Protein AF-A0A3D1YMU4-F1 (afdb_monomer_lite)

Radius of gyration: 24.73 Å; chains: 1; bounding box: 55×35×58 Å

Structure (mmCIF, N/CA/C/O backbone):
data_AF-A0A3D1YMU4-F1
#
_entry.id   AF-A0A3D1YMU4-F1
#
loop_
_atom_site.group_PDB
_atom_site.id
_atom_site.type_symbol
_atom_site.label_atom_id
_atom_site.label_alt_id
_atom_site.label_comp_id
_atom_site.label_asym_id
_atom_site.label_entity_id
_atom_site.label_seq_id
_atom_site.pdbx_PDB_ins_code
_atom_site.Cartn_x
_atom_site.Cartn_y
_atom_site.Cartn_z
_atom_site.occupancy
_atom_site.B_iso_or_equiv
_atom_site.auth_seq_id
_atom_site.auth_comp_id
_atom_site.auth_asym_id
_atom_site.auth_atom_id
_atom_site.pdbx_PDB_model_num
ATOM 1 N N . GLU A 1 1 ? -21.145 17.319 13.196 1.00 58.31 1 GLU A N 1
ATOM 2 C CA . GLU A 1 1 ? -20.529 18.652 13.438 1.00 58.31 1 GLU A CA 1
ATOM 3 C C . GLU A 1 1 ? -19.129 18.655 14.076 1.00 58.31 1 GLU A C 1
ATOM 5 O O . GLU A 1 1 ? -18.305 19.426 13.613 1.00 58.31 1 GLU A O 1
ATOM 10 N N . LYS A 1 2 ? -18.783 17.820 15.075 1.00 77.50 2 LYS A N 1
ATOM 11 C CA . LYS A 1 2 ? -17.463 17.905 15.761 1.00 77.50 2 LYS A CA 1
ATOM 12 C C . LYS A 1 2 ? -16.233 17.431 14.961 1.00 77.50 2 LYS A C 1
ATOM 14 O O . LYS A 1 2 ? -15.138 17.914 15.227 1.00 77.50 2 LYS A O 1
ATOM 19 N N . HIS A 1 3 ? -16.400 16.496 14.021 1.00 81.44 3 HIS A N 1
ATOM 20 C CA . HIS A 1 3 ? -15.286 15.861 13.291 1.00 81.44 3 HIS A CA 1
ATOM 21 C C . HIS A 1 3 ? -15.243 16.183 11.787 1.00 81.44 3 HIS A C 1
ATOM 23 O O . HIS A 1 3 ? -14.295 15.798 11.113 1.00 81.44 3 HIS A O 1
ATOM 29 N N . GLY A 1 4 ? -16.226 16.924 11.265 1.00 86.50 4 GLY A N 1
ATOM 30 C CA . GLY A 1 4 ? -16.246 17.398 9.873 1.00 86.50 4 GLY A CA 1
ATOM 31 C C . GLY A 1 4 ? -16.702 16.389 8.809 1.00 86.50 4 GLY A C 1
ATOM 32 O O . GLY A 1 4 ? -16.863 16.793 7.665 1.00 86.50 4 GLY A O 1
ATOM 33 N N . TYR A 1 5 ? -16.940 15.124 9.166 1.00 89.94 5 TYR A N 1
ATOM 34 C CA . TYR A 1 5 ? -17.475 14.084 8.276 1.00 89.94 5 TYR A CA 1
ATOM 35 C C . TYR A 1 5 ? -18.243 13.016 9.075 1.00 89.94 5 TYR A C 1
ATOM 37 O O . TYR A 1 5 ? -18.179 13.006 10.311 1.00 89.94 5 TYR A O 1
ATOM 45 N N . GLU A 1 6 ? -18.980 12.151 8.374 1.00 89.56 6 GLU A N 1
ATOM 46 C CA . GLU A 1 6 ? -19.776 11.071 8.963 1.00 89.56 6 GLU A CA 1
ATOM 47 C C . GLU A 1 6 ? -19.095 9.711 8.784 1.00 89.56 6 GLU A C 1
ATOM 49 O O . GLU A 1 6 ? -18.956 9.205 7.677 1.00 89.56 6 GLU A O 1
ATOM 54 N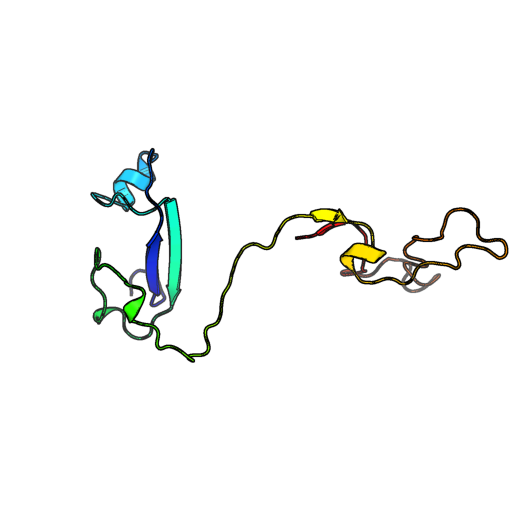 N . ALA A 1 7 ? -18.635 9.112 9.881 1.00 91.12 7 ALA A N 1
ATOM 55 C CA . ALA A 1 7 ? -18.003 7.800 9.854 1.00 91.12 7 ALA A CA 1
ATOM 56 C C . ALA A 1 7 ? -18.130 7.090 11.197 1.00 91.12 7 ALA A C 1
ATOM 58 O O . ALA A 1 7 ? -18.247 7.724 12.250 1.00 91.12 7 ALA A O 1
ATOM 59 N N . ILE A 1 8 ? -18.025 5.765 11.148 1.00 91.62 8 ILE A N 1
ATOM 60 C CA . ILE A 1 8 ? -17.903 4.902 12.321 1.00 91.62 8 ILE A CA 1
ATOM 61 C C . ILE A 1 8 ? -16.499 4.306 12.381 1.00 91.62 8 ILE A C 1
ATOM 63 O O . ILE A 1 8 ? -15.882 4.004 11.358 1.00 91.62 8 ILE A O 1
ATOM 67 N N . GLN A 1 9 ? -15.988 4.108 13.594 1.00 91.88 9 GLN A N 1
ATOM 68 C CA . GLN A 1 9 ? -14.721 3.421 13.815 1.00 91.88 9 GLN A CA 1
ATOM 69 C C . GLN A 1 9 ? -14.986 1.988 14.274 1.00 91.88 9 GLN A C 1
ATOM 71 O O . GLN A 1 9 ? -15.524 1.752 15.352 1.00 91.88 9 GLN A O 1
ATOM 76 N N . LEU A 1 10 ? -14.563 1.026 13.462 1.00 91.75 10 LEU A N 1
ATOM 77 C CA . LEU A 1 10 ? -14.677 -0.398 13.733 1.00 91.75 10 LEU A CA 1
ATOM 78 C C . LEU A 1 10 ? -13.377 -0.930 14.338 1.00 91.75 10 LEU A C 1
ATOM 80 O O . LEU A 1 10 ? -12.281 -0.719 13.805 1.00 91.75 10 LEU A O 1
ATOM 84 N N . GLY A 1 11 ? -13.510 -1.652 15.449 1.00 92.06 11 GLY A N 1
ATOM 85 C CA . GLY A 1 11 ? -12.418 -2.337 16.127 1.00 92.06 11 GLY A CA 1
ATOM 86 C C . GLY A 1 11 ? -12.540 -3.847 15.996 1.00 92.06 11 GLY A C 1
ATOM 87 O O . GLY A 1 11 ? -13.569 -4.420 16.335 1.00 92.06 11 GLY A O 1
ATOM 88 N N . TYR A 1 12 ? -11.477 -4.515 15.550 1.00 91.38 12 TYR A N 1
ATOM 89 C CA . TYR A 1 12 ? -11.435 -5.977 15.512 1.00 91.38 12 TYR A CA 1
ATOM 90 C C . TYR A 1 12 ? -10.099 -6.537 15.999 1.00 91.38 12 TYR A C 1
ATOM 92 O O . TYR A 1 12 ? -9.060 -5.868 16.039 1.00 91.38 12 TYR A O 1
ATOM 100 N N . GLY A 1 13 ? -10.141 -7.810 16.392 1.00 90.75 13 GLY A N 1
ATOM 101 C CA . GLY A 1 13 ? -9.011 -8.527 16.970 1.00 90.75 13 GLY A CA 1
ATOM 102 C C . GLY A 1 13 ? -8.782 -8.186 18.445 1.00 90.75 13 GLY A C 1
ATOM 103 O O . GLY A 1 13 ? -8.696 -7.023 18.844 1.00 90.75 13 GLY A O 1
ATOM 104 N N . LYS A 1 14 ? -8.633 -9.234 19.265 1.00 89.81 14 LYS A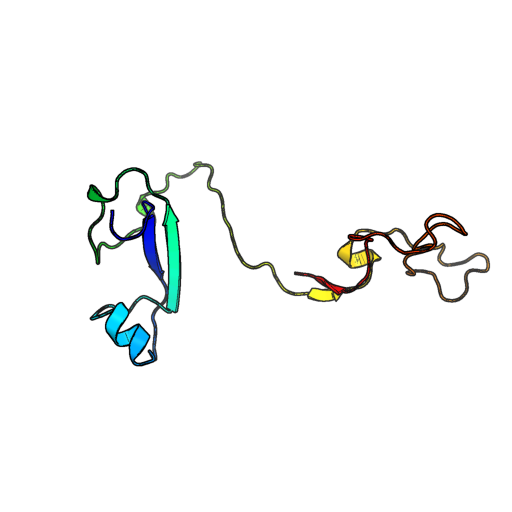 N 1
ATOM 105 C CA . LYS A 1 14 ? -8.407 -9.102 20.708 1.00 89.81 14 LYS A CA 1
ATOM 106 C C . LYS A 1 14 ? -7.050 -8.457 20.994 1.00 89.81 14 LYS A C 1
ATOM 108 O O . LYS A 1 14 ? -6.002 -8.966 20.561 1.00 89.81 14 LYS A O 1
ATOM 113 N N . LEU A 1 15 ? -7.058 -7.358 21.737 1.00 87.50 15 LEU A N 1
ATOM 114 C CA . LEU A 1 15 ? -5.854 -6.664 22.180 1.00 87.50 15 LEU A CA 1
ATOM 115 C C . LEU A 1 15 ? -5.407 -7.237 23.533 1.00 87.50 15 LEU A C 1
ATOM 117 O O . LEU A 1 15 ? -6.180 -7.267 24.483 1.00 87.50 15 LEU A O 1
ATOM 121 N N . LYS A 1 16 ? -4.168 -7.741 23.617 1.00 84.06 16 LYS A N 1
ATOM 122 C CA . LYS A 1 16 ? -3.610 -8.281 24.876 1.00 84.06 16 LYS A CA 1
ATOM 123 C C . LYS A 1 16 ? -2.992 -7.193 25.757 1.00 84.06 16 LYS A C 1
ATOM 125 O O . LYS A 1 16 ? -3.068 -7.280 26.975 1.00 84.06 16 LYS A O 1
ATOM 130 N N . HIS A 1 17 ? -2.379 -6.190 25.132 1.00 84.06 17 HIS A N 1
ATOM 131 C CA . HIS A 1 17 ? -1.707 -5.084 25.805 1.00 84.06 17 HIS A CA 1
ATOM 132 C C . HIS A 1 17 ? -2.060 -3.785 25.089 1.00 84.06 17 HIS A C 1
ATOM 134 O O . HIS A 1 17 ? -1.854 -3.681 23.880 1.00 84.06 17 HIS A O 1
ATOM 140 N N . ALA A 1 18 ? -2.583 -2.813 25.830 1.00 85.56 18 ALA A N 1
ATOM 141 C CA . ALA A 1 18 ? -2.873 -1.476 25.334 1.00 85.56 18 ALA A CA 1
ATOM 142 C C . ALA A 1 18 ? -1.909 -0.473 25.975 1.00 85.56 18 ALA A C 1
ATOM 144 O O . ALA A 1 18 ? -1.566 -0.596 27.153 1.00 85.56 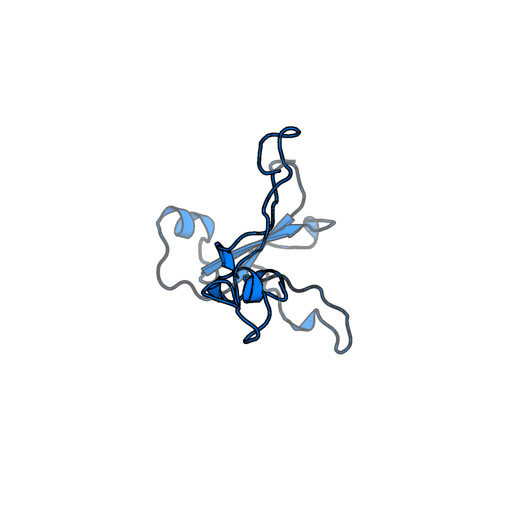18 ALA A O 1
ATOM 145 N N . ASN A 1 19 ? -1.477 0.530 25.210 1.00 89.88 19 ASN A N 1
ATOM 146 C CA . ASN A 1 19 ? -0.834 1.700 25.804 1.00 89.88 19 ASN A CA 1
ATOM 147 C C . ASN A 1 19 ? -1.898 2.570 26.510 1.00 89.88 19 ASN A C 1
ATOM 149 O O . ASN A 1 19 ? -3.095 2.413 26.272 1.00 89.88 19 ASN A O 1
ATOM 153 N N . LYS A 1 20 ? -1.476 3.487 27.391 1.00 90.56 20 LYS A N 1
ATOM 154 C CA . LYS A 1 20 ? -2.414 4.300 28.191 1.00 90.56 20 LYS A CA 1
ATOM 155 C C . LYS A 1 20 ? -3.417 5.105 27.339 1.00 90.56 20 LYS A C 1
ATOM 157 O O . LYS A 1 20 ? -4.597 5.071 27.678 1.00 90.56 20 LYS A O 1
ATOM 162 N N . PRO A 1 21 ? -3.013 5.775 26.238 1.00 92.19 21 PRO A N 1
ATOM 163 C CA . PRO A 1 21 ? -3.964 6.491 25.385 1.00 92.19 21 PRO A CA 1
ATOM 164 C C . PRO A 1 21 ? -5.002 5.572 24.732 1.00 92.19 21 PRO A C 1
ATOM 166 O O . PRO A 1 21 ? -6.189 5.876 24.766 1.00 92.19 21 PRO A O 1
ATOM 169 N N . MET A 1 22 ? -4.581 4.423 24.189 1.00 88.69 22 MET A N 1
ATOM 170 C CA . MET A 1 22 ? -5.506 3.461 23.583 1.00 88.69 22 MET A CA 1
ATOM 171 C C . MET A 1 22 ? -6.449 2.849 24.615 1.00 88.69 22 MET A C 1
ATOM 173 O O . MET A 1 22 ? -7.613 2.641 24.303 1.00 88.69 22 MET A O 1
ATOM 177 N N . ALA A 1 23 ? -5.976 2.584 25.835 1.00 87.44 23 ALA A N 1
ATOM 178 C CA . ALA A 1 23 ? -6.833 2.097 26.914 1.00 87.44 23 ALA A CA 1
ATOM 179 C C . ALA A 1 23 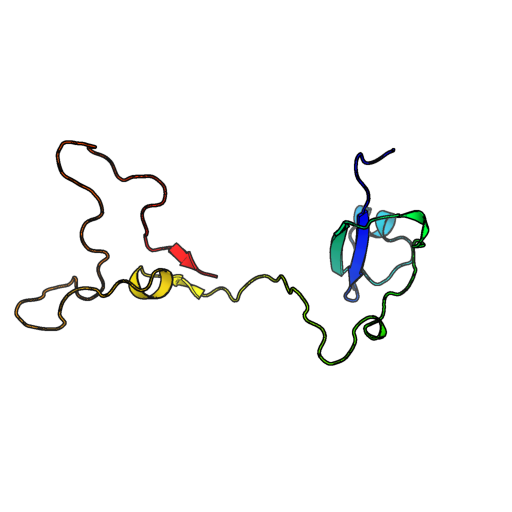? -7.920 3.122 27.285 1.00 87.44 23 ALA A C 1
ATOM 181 O O . ALA A 1 23 ? -9.063 2.743 27.506 1.00 87.44 23 ALA A O 1
ATOM 182 N N . GLY A 1 24 ? -7.585 4.418 27.296 1.00 90.31 24 GLY A N 1
ATOM 183 C CA . GLY A 1 24 ? -8.569 5.485 27.492 1.00 90.31 24 GLY A CA 1
ATOM 184 C C . GLY A 1 24 ? -9.575 5.592 26.342 1.00 90.31 24 GLY A C 1
ATOM 185 O O . GLY A 1 24 ? -10.760 5.770 26.592 1.00 90.31 24 GLY A O 1
ATOM 186 N N . HIS A 1 25 ? -9.114 5.440 25.097 1.00 90.62 25 HIS A N 1
ATOM 187 C CA . HIS A 1 25 ? -9.966 5.505 23.901 1.00 90.62 25 HIS A CA 1
ATOM 188 C C . HIS A 1 25 ? -10.924 4.312 23.774 1.00 90.62 25 HIS A C 1
ATOM 190 O O . HIS A 1 25 ? -12.095 4.492 23.464 1.00 90.62 25 HIS A O 1
ATOM 196 N N . LEU A 1 26 ? -10.441 3.092 24.027 1.00 87.94 26 LEU A N 1
ATOM 197 C CA . LEU A 1 26 ? -11.241 1.863 23.923 1.00 87.94 26 LEU A CA 1
ATOM 198 C C . LEU A 1 26 ? -12.163 1.641 25.132 1.00 87.94 26 LEU A C 1
ATOM 200 O O . LEU A 1 26 ? -13.081 0.820 25.061 1.00 87.94 26 LEU A O 1
ATOM 204 N N . GLY A 1 27 ? -11.908 2.330 26.247 1.00 85.50 27 GLY A N 1
ATOM 205 C CA . GLY A 1 27 ? -12.629 2.135 27.499 1.00 85.50 27 GLY A CA 1
ATOM 206 C C . GLY A 1 27 ? -12.571 0.675 27.957 1.00 85.50 27 GLY A C 1
ATOM 207 O O . GLY A 1 27 ? -11.496 0.107 28.143 1.00 85.50 27 GLY A O 1
ATOM 208 N N . SER A 1 28 ? -13.741 0.056 28.128 1.00 78.56 28 SER A N 1
ATOM 209 C CA . SER A 1 28 ? -13.873 -1.346 28.550 1.00 78.56 28 SER A CA 1
ATOM 210 C C . SER A 1 28 ? -13.753 -2.365 27.409 1.00 78.56 28 SER A C 1
ATOM 212 O O . SER A 1 28 ? -13.790 -3.569 27.671 1.00 78.56 28 SER A O 1
ATOM 214 N N . SER A 1 29 ? -13.617 -1.929 26.151 1.00 80.81 29 SER A N 1
ATOM 215 C CA . SER A 1 29 ? -13.534 -2.850 25.015 1.00 80.81 29 SER A CA 1
ATOM 216 C C . SER A 1 29 ? -12.194 -3.591 24.972 1.00 80.81 29 SER A C 1
ATOM 218 O O . SER A 1 29 ? -11.117 -3.004 25.067 1.00 80.81 29 SER A O 1
ATOM 220 N N . LEU A 1 30 ? -12.261 -4.907 24.755 1.00 77.00 30 LEU A N 1
ATOM 221 C CA . LEU A 1 30 ? -11.094 -5.771 24.527 1.00 77.00 30 LEU A CA 1
ATOM 222 C C . LEU A 1 30 ? -10.754 -5.932 23.033 1.00 77.00 30 LEU A C 1
ATOM 224 O O . LEU A 1 30 ? -9.748 -6.570 22.688 1.00 77.00 30 LEU A O 1
ATOM 228 N N . TYR A 1 31 ? -11.588 -5.380 22.148 1.00 80.25 31 TYR A N 1
ATOM 229 C CA . TYR A 1 31 ? -11.476 -5.498 20.697 1.00 80.25 31 TYR A CA 1
ATOM 230 C C . TYR A 1 31 ? -11.040 -4.164 20.099 1.00 80.25 31 TYR A C 1
ATOM 232 O O . TYR A 1 31 ? -11.747 -3.164 20.159 1.00 80.25 31 TYR A O 1
ATOM 240 N N . GLY A 1 32 ? -9.829 -4.156 19.547 1.00 83.38 32 GLY A N 1
ATOM 241 C CA . GLY A 1 32 ? -9.179 -2.926 19.091 1.00 83.38 32 GLY A CA 1
ATOM 242 C C . GLY A 1 32 ? -7.720 -3.116 1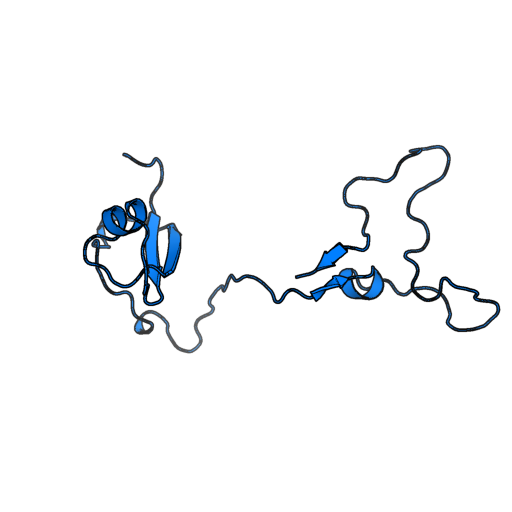8.696 1.00 83.38 32 GLY A C 1
ATOM 243 O O . GLY A 1 32 ? -6.945 -2.162 18.718 1.00 83.38 32 GLY A O 1
ATOM 244 N N . ARG A 1 33 ? -7.304 -4.347 18.353 1.00 88.75 33 ARG A N 1
ATOM 245 C CA . ARG A 1 33 ? -5.963 -4.577 17.790 1.00 88.75 33 ARG A CA 1
ATOM 246 C C . ARG A 1 33 ? -5.797 -3.821 16.475 1.00 88.75 33 ARG A C 1
ATOM 248 O O . ARG A 1 33 ? -4.719 -3.302 16.196 1.00 88.75 33 ARG A O 1
ATOM 255 N N . HIS A 1 34 ? -6.864 -3.774 15.689 1.00 91.19 34 HIS A N 1
ATOM 256 C CA . HIS A 1 34 ? -6.961 -2.968 14.488 1.00 91.19 34 HIS A CA 1
ATOM 257 C C . HIS A 1 34 ? -8.184 -2.069 14.609 1.00 91.19 34 HIS A C 1
ATOM 259 O O . HIS A 1 34 ? -9.270 -2.553 14.920 1.00 91.19 34 HIS A O 1
ATOM 265 N N . LEU A 1 35 ? -7.979 -0.776 14.365 1.00 93.19 35 LEU A N 1
ATOM 266 C CA . LEU A 1 35 ? -9.028 0.231 14.271 1.00 93.19 35 LEU A CA 1
ATOM 267 C C . LEU A 1 35 ? -9.071 0.725 12.828 1.00 93.19 35 LEU A C 1
ATOM 269 O O . LEU A 1 35 ? -8.026 1.038 12.243 1.00 93.19 35 LEU A O 1
ATOM 273 N N . LYS A 1 36 ? -10.263 0.741 12.240 1.00 93.06 36 LYS A N 1
ATOM 274 C CA . LYS A 1 36 ? -10.505 1.241 10.888 1.00 93.06 36 LYS A CA 1
ATOM 275 C C . LYS A 1 36 ? -11.778 2.058 10.861 1.00 93.06 36 LYS A C 1
ATOM 277 O O . LYS A 1 36 ? -12.771 1.665 11.455 1.00 93.06 36 LYS A O 1
ATOM 282 N N . GLU A 1 37 ? -11.723 3.178 10.164 1.00 92.81 37 GLU A N 1
ATOM 283 C CA . GLU A 1 37 ? -12.885 4.025 9.937 1.00 92.81 37 GLU A CA 1
ATOM 284 C C . GLU A 1 37 ? -13.559 3.630 8.631 1.00 92.81 37 GLU A C 1
ATOM 286 O O . GLU A 1 37 ? -12.889 3.282 7.652 1.00 92.81 37 GLU A O 1
ATOM 291 N N . VAL A 1 38 ? -14.884 3.654 8.656 1.00 91.25 38 VAL A N 1
ATOM 292 C CA . VAL A 1 38 ? -15.747 3.412 7.509 1.00 91.25 38 VAL A CA 1
ATOM 293 C C . VAL A 1 38 ? -16.727 4.571 7.449 1.00 91.25 38 VAL A C 1
ATOM 295 O O . VAL A 1 38 ? -17.389 4.881 8.440 1.00 91.25 38 VAL A O 1
ATOM 298 N N . GLU A 1 39 ? -16.762 5.235 6.301 1.00 90.50 39 GLU A N 1
ATOM 299 C CA . GLU A 1 39 ? -17.729 6.290 6.022 1.00 90.50 39 GLU A CA 1
ATOM 300 C C . GLU A 1 39 ? -19.126 5.675 5.931 1.00 90.50 39 GLU A C 1
ATOM 302 O O . GLU A 1 39 ? -19.300 4.612 5.329 1.00 90.50 39 GLU A O 1
ATOM 307 N N . VAL A 1 40 ? -20.099 6.315 6.572 1.00 87.00 40 VAL A N 1
ATOM 308 C CA . VAL A 1 40 ? -21.489 5.853 6.599 1.00 87.00 40 VAL A CA 1
ATOM 309 C C . VAL A 1 40 ? -22.414 7.017 6.305 1.00 87.00 40 VAL A C 1
ATOM 311 O O . VAL A 1 40 ? -22.156 8.143 6.722 1.00 87.00 40 VAL A O 1
ATOM 314 N N . GLU A 1 41 ? -23.508 6.730 5.612 1.00 79.19 41 GLU A N 1
ATOM 315 C CA . GLU A 1 41 ? -24.607 7.674 5.452 1.00 79.19 41 GLU A CA 1
ATOM 316 C C . GLU A 1 41 ? -25.526 7.509 6.670 1.00 79.19 41 GLU A C 1
ATOM 318 O O . GLU A 1 41 ? -26.177 6.478 6.807 1.00 79.19 41 GLU A O 1
ATOM 323 N N . GLY A 1 42 ? -25.541 8.478 7.593 1.00 77.25 42 GLY A N 1
ATOM 324 C CA . GLY A 1 42 ? -26.410 8.433 8.775 1.00 77.25 42 GLY A CA 1
ATOM 325 C C . GLY A 1 42 ? -25.789 7.752 10.001 1.00 77.25 42 GLY A C 1
ATOM 326 O O . GLY A 1 42 ? -26.062 6.600 10.323 1.00 77.25 42 GLY A O 1
ATOM 327 N N . ILE A 1 43 ? -25.018 8.515 10.782 1.00 73.44 43 ILE A N 1
ATOM 328 C CA . ILE A 1 43 ? -24.388 8.036 12.035 1.00 73.44 43 ILE A CA 1
ATOM 329 C C . ILE A 1 43 ? -25.417 7.551 13.075 1.00 73.44 43 ILE A C 1
ATOM 331 O O . ILE A 1 43 ? -25.106 6.690 13.893 1.00 73.44 43 ILE A O 1
ATOM 335 N N . GLY A 1 44 ? -26.633 8.107 13.065 1.00 75.56 44 GLY A N 1
ATOM 336 C CA . GLY A 1 44 ? -27.656 7.852 14.089 1.00 75.56 44 GLY A CA 1
ATOM 337 C C . GLY A 1 44 ? -28.167 6.409 14.155 1.00 75.56 44 GLY A C 1
ATOM 338 O O . GLY A 1 44 ? -28.851 6.064 15.112 1.00 75.56 44 GLY A O 1
ATOM 339 N N . GLU A 1 45 ? -27.834 5.581 13.167 1.00 79.62 45 GLU A N 1
ATOM 340 C CA . GLU A 1 45 ? -28.207 4.165 13.113 1.00 79.62 45 GLU A CA 1
ATOM 341 C C . GLU A 1 45 ? -27.260 3.256 13.914 1.00 79.62 45 GLU A C 1
ATOM 343 O O . GLU A 1 45 ? -27.566 2.081 14.114 1.00 79.62 45 GLU A O 1
ATOM 348 N N . TYR A 1 46 ? -26.126 3.788 14.385 1.00 84.81 46 TYR A N 1
ATOM 349 C CA . TYR A 1 46 ? -25.080 3.007 15.038 1.00 84.81 46 TYR A CA 1
ATOM 350 C C . TYR A 1 46 ? -24.766 3.522 16.441 1.00 84.81 46 TYR A C 1
ATOM 352 O O . TYR A 1 46 ? -24.555 4.717 16.663 1.00 84.81 46 TYR A O 1
ATOM 360 N N . GLU A 1 47 ? -24.654 2.595 17.392 1.00 87.25 47 GLU A N 1
ATOM 361 C CA . GLU A 1 47 ? -24.294 2.897 18.777 1.00 87.25 47 GLU A CA 1
ATOM 362 C C . GLU A 1 47 ? -22.851 2.490 19.101 1.00 87.25 47 GLU A C 1
ATOM 364 O O . GLU A 1 47 ? -22.309 1.496 18.608 1.00 87.25 47 GLU A O 1
ATOM 369 N N . VAL A 1 48 ? -22.200 3.252 19.982 1.00 87.31 48 VAL A N 1
ATOM 370 C CA . VAL A 1 48 ? -20.848 2.920 20.446 1.00 87.31 48 VAL A CA 1
ATOM 371 C C . VAL A 1 48 ? -20.893 1.635 21.273 1.00 87.31 48 VAL A C 1
ATOM 373 O O . VAL A 1 48 ? -21.575 1.566 22.290 1.00 87.31 48 VAL A O 1
ATOM 376 N N . GLY A 1 49 ? -20.111 0.635 20.863 1.00 86.38 49 GLY A N 1
ATOM 377 C CA . GLY A 1 49 ? -20.074 -0.682 21.507 1.00 86.38 49 GLY A CA 1
ATOM 378 C C . GLY A 1 49 ? -21.004 -1.716 20.870 1.00 86.38 49 GLY A C 1
ATOM 379 O O . GLY A 1 49 ? -20.972 -2.871 21.289 1.00 86.38 49 GLY A O 1
ATOM 380 N N . GLN A 1 50 ? -21.774 -1.335 19.845 1.00 88.19 50 GLN A N 1
ATOM 381 C CA . GLN A 1 50 ? -22.541 -2.270 19.031 1.00 88.19 50 GLN A CA 1
ATOM 382 C C . GLN A 1 50 ? -21.620 -3.306 18.371 1.00 88.19 50 GLN A C 1
ATOM 384 O O . GLN A 1 50 ? -20.589 -2.970 17.782 1.00 88.19 50 GLN A O 1
ATOM 389 N N . GLU A 1 51 ? -22.008 -4.578 18.456 1.00 88.00 51 GLU A N 1
ATOM 390 C CA . GLU A 1 51 ? -21.324 -5.655 17.748 1.00 88.00 51 GLU A CA 1
ATOM 391 C C . GLU A 1 51 ? -21.820 -5.738 16.305 1.00 88.00 51 GLU A C 1
ATOM 393 O O . GLU A 1 51 ? -23.018 -5.727 16.028 1.00 88.00 51 GLU A O 1
ATOM 398 N N . VAL A 1 52 ? -20.868 -5.828 15.381 1.00 88.75 52 VAL A N 1
ATOM 399 C CA . VAL A 1 52 ? -21.117 -5.883 13.944 1.00 88.75 52 VAL A CA 1
ATOM 400 C C . VAL A 1 52 ? -20.724 -7.276 13.456 1.00 88.75 52 VAL A C 1
ATOM 402 O O . VAL A 1 52 ? -19.544 -7.637 13.474 1.00 88.75 52 VAL A O 1
ATOM 405 N N . LEU A 1 53 ? -21.720 -8.079 13.080 1.00 90.25 53 LEU A N 1
ATOM 406 C CA . LEU A 1 53 ? -21.564 -9.494 12.744 1.00 90.25 53 LEU A CA 1
ATOM 407 C C . LEU A 1 53 ? -21.547 -9.728 11.222 1.00 90.25 53 LEU A C 1
ATOM 409 O O . LEU A 1 53 ? -21.836 -8.849 10.417 1.00 90.25 53 LEU A O 1
ATOM 413 N N . VAL A 1 54 ? -21.125 -10.930 10.816 1.00 90.31 54 VAL A N 1
ATOM 414 C CA . VAL A 1 54 ? -20.957 -11.318 9.397 1.00 90.31 54 VAL A CA 1
ATOM 415 C C . VAL A 1 54 ? -22.300 -11.614 8.712 1.00 90.31 54 VAL A C 1
ATOM 417 O O . VAL A 1 54 ? -22.371 -11.697 7.490 1.00 90.31 54 VAL A O 1
ATOM 420 N N . ASP A 1 55 ? -23.364 -11.752 9.497 1.00 89.69 55 ASP A N 1
ATOM 421 C CA . ASP A 1 55 ? -24.745 -11.964 9.052 1.00 89.69 55 ASP A CA 1
ATOM 422 C C . ASP A 1 55 ? -25.309 -10.817 8.201 1.00 89.69 55 ASP A C 1
ATOM 424 O O . ASP A 1 55 ? -26.288 -11.023 7.488 1.00 89.69 55 ASP A O 1
ATOM 428 N N . MET A 1 56 ? -24.660 -9.651 8.199 1.00 88.25 56 MET A N 1
ATOM 429 C CA . MET A 1 56 ? -24.983 -8.552 7.286 1.00 88.25 56 MET A CA 1
ATOM 430 C C . MET A 1 56 ? -24.795 -8.896 5.801 1.00 88.25 56 MET A C 1
ATOM 432 O O . MET A 1 56 ? -25.368 -8.220 4.953 1.00 88.25 56 MET A O 1
ATOM 436 N N . PHE A 1 57 ? -23.975 -9.902 5.477 1.00 91.75 57 PHE A N 1
ATOM 437 C CA . PHE A 1 57 ? -23.654 -10.256 4.096 1.00 91.75 57 PHE A CA 1
ATOM 438 C C . PHE A 1 57 ? -24.491 -11.436 3.614 1.00 91.75 57 PHE A C 1
ATOM 440 O O . PHE A 1 57 ? -24.539 -12.492 4.253 1.00 91.75 57 PHE A O 1
ATOM 447 N N . ALA A 1 58 ? -25.071 -11.303 2.422 1.00 93.06 58 ALA A N 1
ATOM 448 C CA . ALA A 1 58 ? -25.768 -12.400 1.764 1.00 93.06 58 ALA A CA 1
ATOM 449 C C . ALA A 1 58 ? -24.824 -13.220 0.868 1.00 93.06 58 ALA A C 1
ATOM 451 O O . ALA A 1 58 ? -23.918 -12.704 0.207 1.00 93.06 58 ALA A O 1
ATOM 452 N N . VAL A 1 59 ? -25.055 -14.533 0.783 1.00 93.06 59 VAL A N 1
ATOM 453 C CA . VAL A 1 59 ? -24.295 -15.393 -0.138 1.00 93.06 59 VAL A CA 1
ATOM 454 C C . VAL A 1 59 ? -24.579 -14.978 -1.584 1.00 93.06 59 VAL A C 1
ATOM 456 O O . VAL A 1 59 ? -25.729 -14.935 -2.012 1.00 93.06 59 VAL A O 1
ATOM 459 N N . GLY A 1 60 ? -23.518 -14.713 -2.350 1.00 93.75 60 GLY A N 1
ATOM 460 C CA . GLY A 1 60 ? -23.605 -14.255 -3.743 1.00 93.75 60 GLY A CA 1
ATOM 461 C C . GLY A 1 60 ? -23.534 -12.736 -3.909 1.00 93.75 60 GLY A C 1
ATOM 462 O O . GLY A 1 60 ? -23.455 -12.250 -5.039 1.00 93.75 60 GLY A O 1
ATOM 463 N N . GLU A 1 61 ? -23.500 -11.989 -2.808 1.00 95.19 61 GLU A N 1
ATOM 464 C CA . GLU A 1 61 ? -23.284 -10.549 -2.824 1.00 95.19 61 GLU A CA 1
ATOM 465 C C . GLU A 1 61 ? -21.860 -10.195 -3.283 1.00 95.19 61 GLU A C 1
ATOM 467 O O . GLU A 1 61 ? -20.880 -10.888 -2.991 1.00 95.19 61 GLU A O 1
ATOM 472 N N . LYS A 1 62 ? -21.737 -9.099 -4.038 1.00 94.62 62 LYS A N 1
ATOM 473 C CA . LYS A 1 62 ? -20.440 -8.582 -4.479 1.00 94.62 62 LYS A CA 1
ATOM 474 C C . LYS A 1 62 ? -19.901 -7.630 -3.426 1.00 94.62 62 LYS A C 1
ATOM 476 O O . LYS A 1 62 ? -20.450 -6.554 -3.229 1.00 94.62 62 LYS A O 1
ATOM 481 N N . VAL A 1 63 ? -18.778 -7.999 -2.826 1.00 93.50 63 VAL A N 1
ATOM 482 C CA . VAL A 1 63 ? -18.103 -7.190 -1.808 1.00 93.50 63 VAL A CA 1
ATOM 483 C C . VAL A 1 63 ? -16.768 -6.654 -2.320 1.00 93.50 63 VAL A C 1
ATOM 485 O O . VAL A 1 63 ? -16.064 -7.317 -3.085 1.00 93.50 63 VAL A O 1
ATOM 488 N N . THR A 1 64 ? -16.401 -5.453 -1.872 1.00 93.44 64 THR A N 1
ATOM 489 C CA . THR A 1 64 ? -15.082 -4.859 -2.131 1.00 93.44 64 THR A CA 1
ATOM 490 C C . THR A 1 64 ? -14.184 -5.089 -0.923 1.00 93.44 64 THR A C 1
ATOM 492 O O . THR A 1 64 ? -14.530 -4.712 0.193 1.00 93.44 64 THR A O 1
ATOM 495 N N . ILE A 1 65 ? -13.015 -5.696 -1.138 1.00 93.25 65 ILE A N 1
ATOM 496 C CA . ILE A 1 65 ? -12.075 -6.046 -0.067 1.00 93.25 65 ILE A CA 1
ATOM 497 C C . ILE A 1 65 ? -10.781 -5.260 -0.255 1.00 93.25 65 ILE A C 1
ATOM 499 O O . ILE A 1 65 ? -10.162 -5.306 -1.318 1.00 93.25 65 ILE A O 1
ATOM 503 N N . THR A 1 66 ? -10.334 -4.602 0.812 1.00 93.75 66 THR A N 1
ATOM 504 C CA . THR A 1 66 ? -9.048 -3.900 0.864 1.00 93.75 66 THR A CA 1
ATOM 505 C C . THR A 1 66 ? -8.160 -4.537 1.924 1.00 93.75 66 THR A C 1
ATOM 507 O O . THR A 1 66 ? -8.607 -4.843 3.027 1.00 93.75 66 THR A O 1
ATOM 510 N N . GLY A 1 67 ? -6.877 -4.716 1.617 1.00 93.06 67 GLY A N 1
ATOM 511 C CA . GLY A 1 67 ? -5.909 -5.251 2.567 1.00 93.06 67 GLY A CA 1
ATOM 512 C C . GLY A 1 67 ? -4.472 -5.009 2.130 1.00 93.06 67 GLY A C 1
ATOM 513 O O . GLY A 1 67 ? -4.194 -4.730 0.963 1.00 93.06 67 GLY A O 1
ATOM 514 N N . THR A 1 68 ? -3.545 -5.124 3.080 1.00 94.19 68 THR A N 1
ATOM 515 C CA . THR A 1 68 ? -2.113 -5.065 2.779 1.00 94.19 68 THR A CA 1
ATOM 516 C C . THR A 1 68 ? -1.712 -6.314 2.006 1.00 94.19 68 THR A C 1
ATOM 518 O O . THR A 1 68 ? -1.948 -7.440 2.453 1.00 94.19 68 THR A O 1
ATOM 521 N N . SER A 1 69 ? -1.108 -6.122 0.836 1.00 95.56 69 SER A N 1
ATOM 522 C CA . SER A 1 69 ? -0.684 -7.235 -0.003 1.00 95.56 69 SER A CA 1
ATOM 523 C C . SER A 1 69 ? 0.541 -7.946 0.592 1.00 95.56 69 SER A C 1
ATOM 525 O O . SER A 1 69 ? 1.232 -7.426 1.468 1.00 95.56 69 SER A O 1
ATOM 527 N N . LYS A 1 70 ? 0.820 -9.177 0.148 1.00 96.62 70 LYS A N 1
ATOM 528 C CA . LYS A 1 70 ? 2.003 -9.906 0.626 1.00 96.62 70 LYS A CA 1
ATOM 529 C C . LYS A 1 70 ? 3.276 -9.242 0.099 1.00 96.62 70 LYS A C 1
ATOM 531 O O . LYS A 1 70 ? 3.519 -9.246 -1.110 1.00 96.62 70 LYS A O 1
ATOM 536 N N . GLY A 1 71 ? 4.115 -8.772 1.020 1.00 96.62 71 GLY A N 1
ATOM 537 C CA . GLY A 1 71 ? 5.443 -8.247 0.718 1.00 96.62 71 GLY A CA 1
ATOM 538 C C . GLY A 1 71 ? 6.323 -9.282 0.012 1.00 96.62 71 GLY A C 1
ATOM 539 O O . GLY A 1 71 ? 6.434 -10.433 0.435 1.00 96.62 71 GLY A O 1
ATOM 540 N N . LYS A 1 72 ? 6.963 -8.868 -1.080 1.00 97.12 72 LYS A N 1
ATOM 541 C CA . LYS A 1 72 ? 7.913 -9.660 -1.882 1.00 97.12 72 LYS A CA 1
ATOM 542 C C . LYS A 1 72 ? 9.343 -9.116 -1.789 1.00 97.12 72 LYS A C 1
ATOM 544 O O . LYS A 1 72 ? 10.197 -9.558 -2.560 1.00 97.12 72 LYS A O 1
ATOM 549 N N . GLY A 1 73 ? 9.590 -8.175 -0.873 1.00 97.31 73 GLY A N 1
ATOM 550 C CA . GLY A 1 73 ? 10.880 -7.523 -0.664 1.00 97.31 73 GLY A CA 1
ATOM 551 C C . GLY A 1 73 ? 11.310 -6.674 -1.860 1.00 97.31 73 GLY A C 1
ATOM 552 O O . GLY A 1 73 ? 10.476 -6.155 -2.607 1.00 97.31 73 GLY A O 1
ATOM 553 N N . PHE A 1 74 ? 12.623 -6.541 -2.056 1.00 97.94 74 PHE A N 1
ATOM 554 C CA . PHE A 1 74 ? 13.182 -5.851 -3.217 1.00 97.94 74 PHE A CA 1
ATOM 555 C C . PHE A 1 74 ? 13.018 -6.707 -4.482 1.00 97.94 74 PHE A C 1
ATOM 557 O O . PHE A 1 74 ? 13.691 -7.721 -4.666 1.00 97.94 74 PHE A O 1
ATOM 564 N N . ALA A 1 75 ? 12.114 -6.302 -5.370 1.00 97.88 75 ALA A N 1
ATOM 565 C CA . ALA A 1 75 ? 11.831 -6.994 -6.620 1.00 97.88 75 ALA A CA 1
ATOM 566 C C . ALA A 1 75 ? 12.487 -6.292 -7.818 1.00 97.88 75 ALA A C 1
ATOM 568 O O . ALA A 1 75 ? 12.365 -5.077 -7.998 1.00 97.88 75 ALA A O 1
ATOM 569 N N . GLY A 1 76 ? 13.131 -7.081 -8.685 1.00 97.12 76 GLY A N 1
ATOM 570 C CA . GLY A 1 76 ? 13.631 -6.624 -9.985 1.00 97.12 76 GLY A CA 1
ATOM 571 C C . GLY A 1 76 ? 12.505 -6.239 -10.955 1.00 97.12 76 GLY A C 1
ATOM 572 O O . GLY A 1 76 ? 11.353 -6.642 -10.778 1.00 97.12 76 GLY A O 1
ATOM 573 N N . THR A 1 77 ? 12.832 -5.500 -12.018 1.00 97.12 77 THR A N 1
ATOM 574 C CA . THR A 1 77 ? 11.854 -4.966 -12.990 1.00 97.12 77 THR A CA 1
ATOM 575 C C . THR A 1 77 ? 11.021 -6.036 -13.683 1.00 97.12 77 THR A C 1
ATOM 577 O O . THR A 1 77 ? 9.826 -5.838 -13.880 1.00 97.12 77 THR A O 1
ATOM 580 N N . VAL A 1 78 ? 11.602 -7.202 -13.969 1.00 96.81 78 VAL A N 1
ATOM 581 C CA . VAL A 1 78 ? 10.861 -8.331 -14.550 1.00 96.81 78 VAL A CA 1
ATOM 582 C C . VAL A 1 78 ? 9.736 -8.799 -13.619 1.00 96.81 78 VAL A C 1
ATOM 584 O O . VAL A 1 78 ? 8.603 -8.958 -14.053 1.00 96.81 78 VAL A O 1
ATOM 587 N N . LYS A 1 79 ? 10.015 -8.971 -12.319 1.00 96.75 79 LYS A N 1
ATOM 588 C CA . LYS A 1 79 ? 9.015 -9.443 -11.342 1.00 96.75 79 LYS A CA 1
ATOM 589 C C . LYS A 1 79 ? 8.012 -8.349 -10.967 1.00 96.75 79 LYS A C 1
ATOM 591 O O . LYS A 1 79 ? 6.839 -8.647 -10.775 1.00 96.75 79 LYS A O 1
ATOM 596 N N . ARG A 1 80 ? 8.477 -7.104 -10.835 1.00 97.38 80 ARG A N 1
ATOM 597 C CA . ARG A 1 80 ? 7.664 -5.967 -10.381 1.00 97.38 80 ARG A CA 1
ATOM 598 C C . ARG A 1 80 ? 6.755 -5.405 -11.472 1.00 97.38 80 ARG A C 1
ATOM 600 O O . ARG A 1 80 ? 5.648 -4.987 -11.165 1.00 97.38 80 ARG A O 1
ATOM 607 N N . TRP A 1 81 ? 7.221 -5.404 -12.721 1.00 97.19 81 TRP A N 1
ATOM 608 C CA . TRP A 1 81 ? 6.571 -4.705 -13.834 1.00 97.19 81 TRP A CA 1
ATOM 609 C C . TRP A 1 81 ? 6.358 -5.562 -15.087 1.00 97.19 81 TRP A C 1
ATOM 611 O O . TRP A 1 81 ? 5.874 -5.030 -16.082 1.00 97.19 81 TRP A O 1
ATOM 621 N N . GLY A 1 82 ? 6.731 -6.846 -15.075 1.00 96.19 82 GLY A N 1
ATOM 622 C CA . GLY A 1 82 ? 6.554 -7.734 -16.229 1.00 96.19 82 GLY A CA 1
ATOM 623 C C . GLY A 1 82 ? 7.476 -7.415 -17.411 1.00 96.19 82 GLY A C 1
ATOM 624 O O . GLY A 1 82 ? 7.110 -7.648 -18.556 1.00 96.19 82 GLY A O 1
ATOM 625 N N . PHE A 1 83 ? 8.654 -6.835 -17.164 1.00 96.94 83 PHE A N 1
ATOM 626 C CA . PHE A 1 83 ? 9.617 -6.545 -18.234 1.00 96.94 83 PHE A CA 1
ATOM 627 C C . PHE A 1 83 ? 10.144 -7.844 -18.862 1.00 96.94 83 PHE A C 1
ATOM 629 O O . PHE A 1 83 ? 10.440 -8.793 -18.141 1.00 96.94 83 PHE A O 1
ATOM 636 N N . HIS A 1 84 ? 10.313 -7.868 -20.187 1.00 92.44 84 HIS A N 1
ATOM 637 C CA . HIS A 1 84 ? 10.722 -9.071 -20.923 1.00 92.44 84 HIS A CA 1
ATOM 638 C C . HIS A 1 84 ? 12.212 -9.419 -20.748 1.00 92.44 84 HIS A C 1
ATOM 640 O O . HIS A 1 84 ? 12.562 -10.595 -20.710 1.00 92.44 84 HIS A O 1
ATOM 646 N N . GLY A 1 85 ? 13.080 -8.416 -20.569 1.00 90.88 85 GLY A N 1
ATOM 647 C CA . GLY A 1 85 ? 14.532 -8.616 -20.530 1.00 90.88 85 GLY A CA 1
ATOM 648 C C . GLY A 1 85 ? 15.151 -8.766 -21.926 1.00 90.88 85 GLY A C 1
ATOM 649 O O . GLY A 1 85 ? 14.495 -8.519 -22.937 1.00 90.88 85 GLY A O 1
ATOM 650 N N . GLY A 1 86 ? 16.437 -9.111 -21.973 1.00 91.31 86 GLY A N 1
ATOM 651 C CA . GLY A 1 86 ? 17.159 -9.407 -23.215 1.00 91.31 86 GLY A CA 1
ATOM 652 C C . GLY A 1 86 ? 17.051 -10.884 -23.620 1.00 91.31 86 GLY A C 1
ATOM 653 O O . GLY A 1 86 ? 16.488 -11.682 -22.872 1.00 91.31 86 GLY A O 1
ATOM 654 N N . PRO A 1 87 ? 17.610 -11.287 -24.776 1.00 93.75 87 PRO A N 1
ATOM 655 C CA . PRO A 1 87 ? 17.731 -12.702 -25.131 1.00 93.75 87 PRO A CA 1
ATOM 656 C C . PRO A 1 87 ? 18.633 -13.451 -24.136 1.00 93.75 87 PRO A C 1
ATOM 658 O O . PRO A 1 87 ? 19.478 -12.855 -23.476 1.00 93.75 87 PRO A O 1
ATOM 661 N N . LYS A 1 88 ? 18.473 -14.772 -24.016 1.00 92.00 88 LYS A N 1
ATOM 662 C CA . LYS A 1 88 ? 19.306 -15.594 -23.115 1.00 92.00 88 LYS A CA 1
ATOM 663 C C . LYS A 1 88 ? 20.671 -15.961 -23.721 1.00 92.00 88 LYS A C 1
ATOM 665 O O . LYS A 1 88 ? 21.616 -16.213 -22.984 1.00 92.00 88 LYS A O 1
ATOM 670 N N . THR A 1 89 ? 20.758 -16.034 -25.048 1.00 92.75 89 THR A N 1
ATOM 671 C CA . THR A 1 89 ? 21.949 -16.431 -25.824 1.00 92.75 89 THR A CA 1
ATOM 672 C C . THR A 1 89 ? 22.216 -15.408 -26.942 1.00 92.75 89 THR A C 1
ATOM 674 O O . THR A 1 89 ? 21.759 -14.271 -26.848 1.00 92.75 89 THR A O 1
ATOM 677 N N . HIS A 1 90 ? 22.959 -15.785 -27.994 1.00 92.50 90 HIS A N 1
ATOM 678 C CA . HIS A 1 90 ? 23.285 -14.937 -29.152 1.00 92.50 90 HIS A CA 1
ATOM 679 C C . HIS A 1 90 ? 24.088 -13.673 -28.800 1.00 92.50 90 HIS A C 1
ATOM 681 O O . HIS A 1 90 ? 23.718 -12.560 -29.158 1.00 92.50 90 HIS A O 1
ATOM 687 N N . GLY A 1 91 ? 25.205 -13.848 -28.084 1.00 92.56 91 GLY A N 1
ATOM 688 C CA . GLY A 1 91 ? 26.119 -12.748 -27.747 1.00 92.56 91 GLY A CA 1
ATOM 689 C C . GLY A 1 91 ? 25.639 -11.856 -26.600 1.00 92.56 91 GLY A C 1
ATOM 690 O O . GLY A 1 91 ? 26.258 -10.834 -26.310 1.00 92.56 91 GLY A O 1
ATOM 691 N N . GLN A 1 92 ? 24.551 -12.233 -25.925 1.00 92.62 92 GLN A N 1
ATOM 692 C CA . GLN A 1 92 ? 24.120 -11.549 -24.717 1.00 92.62 92 GLN A CA 1
ATOM 693 C C . GLN A 1 92 ? 25.128 -11.794 -23.577 1.00 92.62 92 GLN A C 1
ATOM 695 O O . GLN A 1 92 ? 25.501 -12.931 -23.309 1.00 92.62 92 GLN A O 1
ATOM 700 N N . SER A 1 93 ? 25.572 -10.707 -22.935 1.00 88.50 93 SER A N 1
ATOM 701 C CA . SER A 1 93 ? 26.499 -10.727 -21.798 1.00 88.50 93 SER A CA 1
ATOM 702 C C . SER A 1 93 ? 25.769 -10.856 -20.442 1.00 88.50 93 SER A C 1
ATOM 704 O O . SER A 1 93 ? 25.356 -11.945 -20.070 1.00 88.50 93 SER A O 1
ATOM 706 N N . ASP A 1 94 ? 25.551 -9.762 -19.702 1.00 90.12 94 ASP A N 1
ATOM 707 C CA . ASP A 1 94 ? 25.054 -9.757 -18.305 1.00 90.12 94 ASP A CA 1
ATOM 708 C C . ASP A 1 94 ? 23.615 -9.215 -18.129 1.00 90.12 94 ASP A C 1
ATOM 710 O O . ASP A 1 94 ? 22.962 -9.374 -17.099 1.00 90.12 94 ASP A O 1
ATOM 714 N N . ARG A 1 95 ? 23.082 -8.581 -19.168 1.00 91.31 95 ARG A N 1
ATOM 715 C CA . ARG A 1 95 ? 21.772 -7.908 -19.233 1.00 91.31 95 ARG A CA 1
ATOM 716 C C . ARG A 1 95 ? 20.526 -8.768 -19.494 1.00 91.31 95 ARG A C 1
ATOM 718 O O . ARG A 1 95 ? 19.486 -8.190 -19.808 1.00 91.31 95 ARG A O 1
ATOM 725 N N . HIS A 1 96 ? 20.553 -10.094 -19.332 1.00 93.12 96 HIS A N 1
ATOM 726 C CA . HIS A 1 96 ? 19.380 -10.953 -19.600 1.00 93.12 96 HIS A CA 1
ATOM 727 C C . HIS A 1 96 ? 18.097 -10.465 -18.892 1.00 93.12 96 HIS A C 1
ATOM 729 O O . HIS A 1 96 ? 17.016 -10.499 -19.468 1.00 93.12 96 HIS A O 1
ATOM 735 N N . ARG A 1 97 ? 18.207 -9.931 -17.666 1.00 95.50 97 ARG A N 1
ATOM 736 C CA . ARG A 1 97 ? 17.068 -9.398 -16.883 1.00 95.50 97 ARG A CA 1
ATOM 737 C C . ARG A 1 97 ? 17.175 -7.903 -16.565 1.00 95.50 97 ARG A C 1
ATOM 739 O O . ARG A 1 97 ? 16.537 -7.428 -15.625 1.00 95.50 97 ARG A O 1
ATOM 746 N N . ALA A 1 98 ? 17.999 -7.171 -17.311 1.00 93.69 98 ALA A N 1
ATOM 747 C CA . ALA A 1 98 ? 18.170 -5.735 -17.121 1.00 93.69 98 ALA A CA 1
ATOM 748 C C . ALA A 1 98 ? 16.904 -4.956 -17.537 1.00 93.69 98 ALA A C 1
ATOM 750 O O . ALA A 1 98 ? 16.129 -5.432 -18.369 1.00 93.69 98 ALA A O 1
ATOM 751 N N . PRO A 1 99 ? 16.688 -3.740 -17.004 1.00 94.88 99 PRO A N 1
ATOM 752 C CA . PRO A 1 99 ? 15.537 -2.908 -17.359 1.00 94.88 99 PRO A CA 1
ATOM 753 C C . PRO A 1 99 ? 15.574 -2.339 -18.788 1.00 94.88 99 PRO A C 1
ATOM 755 O O . PRO A 1 99 ? 14.562 -1.816 -19.242 1.00 94.88 99 PRO A O 1
ATOM 758 N N . GLY A 1 100 ? 16.708 -2.435 -19.490 1.00 93.75 100 GLY A N 1
ATOM 759 C CA . GLY A 1 100 ? 16.916 -1.757 -20.770 1.00 93.75 100 GLY A CA 1
ATOM 760 C C . GLY A 1 100 ? 17.219 -0.268 -20.582 1.00 93.75 100 GLY A C 1
ATOM 761 O O . GLY A 1 100 ? 17.769 0.130 -19.554 1.00 93.75 100 GLY A O 1
ATOM 762 N N . SER A 1 101 ? 16.888 0.550 -21.585 1.00 93.62 101 SER A N 1
ATOM 763 C CA . SER A 1 101 ? 17.051 2.004 -21.481 1.00 93.62 101 SER A CA 1
ATOM 764 C C . SER A 1 101 ? 16.066 2.608 -20.474 1.00 93.62 101 SER A C 1
ATOM 766 O O . SER A 1 101 ? 14.914 2.186 -20.382 1.00 93.62 101 SER A O 1
ATOM 768 N N . ILE A 1 102 ? 16.518 3.625 -19.741 1.00 94.81 102 ILE A N 1
ATOM 769 C CA . ILE A 1 102 ? 15.736 4.343 -18.720 1.00 94.81 102 ILE A CA 1
ATOM 770 C C . ILE A 1 102 ? 15.468 5.811 -19.091 1.00 94.81 102 ILE A C 1
ATOM 772 O O . ILE A 1 102 ? 14.873 6.539 -18.299 1.00 94.81 102 ILE A O 1
ATOM 776 N N . GLY A 1 103 ? 15.901 6.253 -20.275 1.00 93.31 103 GLY A N 1
ATOM 777 C CA . GLY A 1 103 ? 15.745 7.630 -20.740 1.00 93.31 103 GLY A CA 1
ATOM 778 C C . GLY A 1 103 ? 16.102 7.813 -22.215 1.00 93.31 103 GLY A C 1
ATOM 779 O O . GLY A 1 103 ? 16.612 6.898 -22.865 1.00 93.31 103 GLY A O 1
ATOM 780 N N . ALA A 1 104 ? 15.806 9.004 -22.737 1.00 93.12 104 ALA A N 1
ATOM 781 C CA . ALA A 1 104 ? 16.257 9.446 -24.056 1.00 93.12 104 ALA A CA 1
ATOM 782 C C . ALA A 1 104 ? 17.626 10.153 -23.959 1.00 93.12 104 ALA A C 1
ATOM 784 O O . ALA A 1 104 ? 18.176 10.280 -22.866 1.00 93.12 104 ALA A O 1
ATOM 785 N N . GLY A 1 105 ? 18.175 10.584 -25.101 1.00 90.38 105 GLY A N 1
ATOM 786 C CA . GLY A 1 105 ? 19.449 11.310 -25.189 1.00 90.38 105 GLY A CA 1
ATOM 787 C C . GLY A 1 105 ? 19.377 12.743 -24.635 1.00 90.38 105 GLY A C 1
ATOM 788 O O . GLY A 1 105 ? 18.926 12.973 -23.516 1.00 90.38 105 GLY A O 1
ATOM 789 N N . THR A 1 106 ? 19.820 13.730 -25.419 1.00 91.31 106 THR A N 1
ATOM 790 C CA . THR A 1 106 ? 20.026 15.115 -24.946 1.00 91.31 106 THR A CA 1
ATOM 791 C C . THR A 1 106 ? 18.775 15.768 -24.359 1.00 91.31 106 THR A C 1
ATOM 793 O O . THR A 1 106 ? 18.841 16.387 -23.303 1.00 91.31 106 THR A O 1
ATOM 796 N N . THR A 1 107 ? 17.621 15.606 -25.008 1.00 89.31 107 THR A N 1
ATOM 797 C CA . THR A 1 107 ? 16.331 16.080 -24.484 1.00 89.31 107 THR A CA 1
ATOM 798 C C . THR A 1 107 ? 15.505 14.852 -24.110 1.00 89.31 107 THR A C 1
ATOM 800 O O . THR A 1 107 ? 15.291 14.009 -24.983 1.00 89.31 107 THR A O 1
ATOM 803 N N . PRO A 1 108 ? 15.060 14.682 -22.847 1.00 91.62 108 PRO A N 1
ATOM 804 C CA . PRO A 1 108 ? 14.975 15.648 -21.741 1.00 91.62 108 PRO A CA 1
ATOM 805 C C . PRO A 1 108 ? 16.192 15.702 -20.792 1.00 91.62 108 PRO A C 1
ATOM 807 O O . PRO A 1 108 ? 16.114 16.393 -19.776 1.00 91.62 108 PRO A O 1
ATOM 810 N N . GLY A 1 109 ? 17.263 14.936 -21.037 1.00 93.12 109 GLY A N 1
ATOM 811 C CA . GLY A 1 109 ? 18.469 14.935 -20.191 1.00 93.12 109 GLY A CA 1
ATOM 812 C C . GLY A 1 109 ? 18.252 14.440 -18.753 1.00 93.12 109 GLY A C 1
ATOM 813 O O . GLY A 1 109 ? 19.087 14.666 -17.881 1.00 93.12 109 GLY A O 1
ATOM 814 N N . LYS A 1 110 ? 17.114 13.788 -18.479 1.00 93.75 110 LYS A N 1
ATOM 815 C CA . LYS A 1 110 ? 16.749 13.250 -17.163 1.00 93.75 110 LYS A CA 1
ATOM 816 C C . LYS A 1 110 ? 15.809 12.057 -17.286 1.00 93.75 110 LYS A C 1
ATOM 818 O O . LYS A 1 110 ? 15.124 11.887 -18.291 1.00 93.75 110 LYS A O 1
ATOM 823 N N . VAL A 1 111 ? 15.719 11.278 -16.215 1.00 95.50 111 VAL A N 1
ATOM 824 C CA . VAL A 1 111 ? 14.709 10.225 -16.070 1.00 95.50 111 VAL A CA 1
ATOM 825 C C . VAL A 1 111 ? 13.397 10.848 -15.587 1.00 95.50 111 VAL A C 1
ATOM 827 O O . VAL A 1 111 ? 13.391 11.663 -14.660 1.00 95.50 111 VAL A O 1
ATOM 830 N N . TYR A 1 112 ? 12.276 10.483 -16.210 1.00 95.12 112 TYR A N 1
ATOM 831 C CA . TYR A 1 112 ? 10.961 10.975 -15.799 1.00 95.12 112 TYR A CA 1
ATOM 832 C C . TYR A 1 112 ? 10.506 10.372 -14.463 1.00 95.12 112 TYR A C 1
ATOM 834 O O . TYR A 1 112 ? 10.844 9.242 -14.103 1.00 95.12 112 TYR A O 1
ATOM 842 N N . LYS A 1 113 ? 9.687 11.130 -13.725 1.00 96.62 113 LYS A N 1
ATOM 843 C CA . LYS A 1 113 ? 9.029 10.622 -12.515 1.00 96.62 113 LYS A CA 1
ATOM 844 C C . LYS A 1 113 ? 8.092 9.470 -12.886 1.00 96.62 113 LYS A C 1
ATOM 846 O O . LYS A 1 113 ? 7.427 9.517 -13.914 1.00 96.62 113 LYS A O 1
ATOM 851 N N . GLY A 1 114 ? 8.049 8.443 -12.040 1.00 95.31 114 GLY A N 1
ATOM 852 C CA . GLY A 1 114 ? 7.251 7.241 -12.296 1.00 95.31 114 GLY A CA 1
ATOM 853 C C . GLY A 1 114 ? 7.897 6.240 -13.260 1.00 95.31 114 GLY A C 1
ATOM 854 O O . GLY A 1 114 ? 7.263 5.237 -13.585 1.00 95.31 114 GLY A O 1
ATOM 855 N N . GLN A 1 115 ? 9.149 6.458 -13.691 1.00 95.81 115 GLN A N 1
ATOM 856 C CA . GLN A 1 115 ? 9.880 5.468 -14.480 1.00 95.81 115 GLN A CA 1
ATOM 857 C C . GLN A 1 115 ? 9.929 4.124 -13.739 1.00 95.81 115 GLN A C 1
ATOM 859 O O . GLN A 1 115 ? 10.359 4.031 -12.586 1.00 95.81 115 GLN A O 1
ATOM 864 N N . LYS A 1 116 ? 9.487 3.063 -14.417 1.00 96.94 116 LYS A N 1
ATOM 865 C CA . LYS A 1 116 ? 9.401 1.719 -13.842 1.00 96.94 116 LYS A CA 1
ATOM 866 C C . LYS A 1 116 ? 10.800 1.165 -13.566 1.00 96.94 116 LYS A C 1
ATOM 868 O O . LYS A 1 116 ? 11.565 0.891 -14.487 1.00 96.94 116 LYS A O 1
ATOM 873 N N . MET A 1 117 ? 11.110 0.973 -12.286 1.00 96.88 117 MET A N 1
ATOM 874 C CA . MET A 1 117 ? 12.386 0.438 -11.800 1.00 96.88 117 MET A CA 1
ATOM 875 C C . MET A 1 117 ? 12.182 -0.618 -10.707 1.00 96.88 117 MET A C 1
ATOM 877 O O . MET A 1 117 ? 11.072 -0.809 -10.188 1.00 96.88 117 MET A O 1
ATOM 881 N N . SER A 1 118 ? 13.257 -1.329 -10.365 1.00 97.50 118 SER A N 1
ATOM 882 C CA . SER A 1 118 ? 13.288 -2.259 -9.234 1.00 97.50 118 SER A CA 1
ATOM 883 C C . SER A 1 118 ? 13.009 -1.549 -7.908 1.00 97.50 118 SER A C 1
ATOM 885 O O . SER A 1 118 ? 13.222 -0.346 -7.781 1.00 97.50 118 SER A O 1
ATOM 887 N N . GLY A 1 119 ? 12.502 -2.278 -6.921 1.00 97.69 119 GLY A N 1
ATOM 888 C CA . GLY A 1 119 ? 12.215 -1.728 -5.595 1.00 97.69 119 GLY A CA 1
ATOM 889 C C . GLY A 1 119 ? 11.282 -2.617 -4.786 1.00 97.69 119 GLY A C 1
ATOM 890 O O . GLY A 1 119 ? 10.965 -3.727 -5.215 1.00 97.69 119 GLY A O 1
ATOM 891 N N . HIS A 1 120 ? 10.834 -2.124 -3.627 1.00 97.44 120 HIS A N 1
ATOM 892 C CA . HIS A 1 120 ? 9.888 -2.858 -2.787 1.00 97.44 120 HIS A CA 1
ATOM 893 C C . HIS A 1 120 ? 8.603 -3.168 -3.567 1.00 97.44 120 HIS A C 1
ATOM 895 O O . HIS A 1 120 ? 8.013 -2.285 -4.202 1.00 97.44 120 HIS A O 1
ATOM 901 N N . MET A 1 121 ? 8.203 -4.436 -3.557 1.00 97.12 121 MET A N 1
ATOM 902 C CA . MET A 1 121 ? 6.976 -4.914 -4.181 1.00 97.12 121 MET A CA 1
ATOM 903 C C . MET A 1 121 ? 6.138 -5.636 -3.142 1.00 97.12 121 MET A C 1
ATOM 905 O O . MET A 1 121 ? 6.635 -6.554 -2.493 1.00 97.12 121 MET A O 1
ATOM 909 N N . GLY A 1 122 ? 4.858 -5.288 -3.092 1.00 92.19 122 GLY A N 1
ATOM 910 C CA . GLY A 1 122 ? 3.907 -5.831 -2.134 1.00 92.19 122 GLY A CA 1
ATOM 911 C C . GLY A 1 122 ? 3.665 -4.886 -0.972 1.00 92.19 122 GLY A C 1
ATOM 912 O O . GLY A 1 122 ? 4.639 -4.213 -0.567 1.00 92.19 122 GLY A O 1
#

Foldseek 3Di:
DVPPAAKDKDFADFDPDDDPVVCVVCPPDRTHPDIDIDGDDDNPVDDPPDDDDPVVDDPPDDDDDDDDDDKPFWDFLCVAPVDQWDDPDDPDDDTRRPPPDQDDPPVPVDGDPPRRGIGIDD

Secondary structure (DSSP, 8-state):
--SSS-EEEEEEEE-S---HHHHHHHTT--EEEEEEEE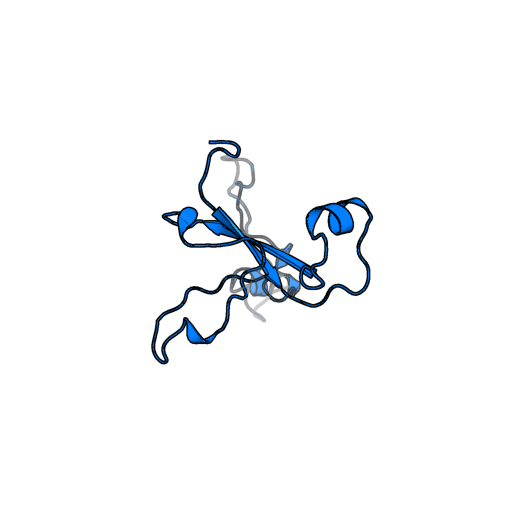E-S-GGG--TT----GGGSPTT-------PPPP--EE-HHHHH------SSSS--S-TT-----S-STTT-SPPTT----EE--

pLDDT: mean 90.72, std 6.04, range [58.31, 97.94]

Sequence (122 aa):
EKHGYEAIQLGYGKLKHANKPMAGHLGSSLYGRHLKEVEVEGIGEYEVGQEVLVDMFAVGEKVTITGTSKGKGFAGTVKRWGFHGGPKTHGQSDRHRAPGSIGAGTTPGKVYKGQKMSGHMG